Protein AF-A0A0L8L3B1-F1 (afdb_monomer_lite)

Secondary structure (DSSP, 8-state):
-PPPHHHHHHHS---HHHH--EEEEHHHHHTT----S-S-EEEE---BS---SSSB---BS--GGGSSS------B---TTT--EEETTEEE--PPPS--SS-GGG--

Sequence (108 aa):
MRPTPTERDRLLLFGAADLSVAFVAQAAVDLGSDAMPTRRRVAVRGTRGTRGIRGIRGTRGIGPADLLLDSRVGDVQVDGHTGLVPLDGSPIRSGAAESVSPNRLHFL

Structure (mmCIF, N/CA/C/O backbone):
data_AF-A0A0L8L3B1-F1
#
_entry.id   AF-A0A0L8L3B1-F1
#
loop_
_atom_site.group_PDB
_atom_site.id
_atom_site.type_symbol
_atom_site.label_atom_id
_atom_site.label_alt_id
_atom_site.label_comp_id
_atom_site.label_asym_id
_atom_site.label_entity_id
_atom_site.label_seq_id
_atom_site.pdbx_PDB_ins_code
_atom_site.Cartn_x
_atom_site.Cartn_y
_atom_site.Cartn_z
_atom_site.occupancy
_atom_site.B_iso_or_equiv
_atom_site.auth_seq_id
_atom_site.auth_comp_id
_atom_site.auth_asym_id
_atom_site.auth_atom_id
_atom_site.pdbx_PDB_model_num
ATOM 1 N N . MET A 1 1 ? 42.038 34.779 -3.943 1.00 53.81 1 MET A N 1
ATOM 2 C CA . MET A 1 1 ? 41.849 34.176 -5.281 1.00 53.81 1 MET A CA 1
ATOM 3 C C . MET A 1 1 ? 40.348 34.036 -5.522 1.00 53.81 1 MET A C 1
ATOM 5 O O . MET A 1 1 ? 39.694 33.384 -4.720 1.00 53.81 1 MET A O 1
ATOM 9 N N . ARG A 1 2 ? 39.766 34.745 -6.505 1.00 49.00 2 ARG A N 1
ATOM 10 C CA . ARG A 1 2 ? 38.326 34.637 -6.825 1.00 49.00 2 ARG A CA 1
ATOM 11 C C . ARG A 1 2 ? 38.131 33.464 -7.796 1.00 49.00 2 ARG A C 1
ATOM 13 O O . ARG A 1 2 ? 38.828 33.467 -8.807 1.00 49.00 2 ARG A O 1
ATOM 20 N N . PRO A 1 3 ? 37.217 32.516 -7.528 1.00 54.28 3 PRO A N 1
ATOM 21 C CA . PRO A 1 3 ? 36.957 31.417 -8.449 1.00 54.28 3 PRO A CA 1
ATOM 22 C C . PRO A 1 3 ? 36.420 31.948 -9.780 1.00 54.28 3 PRO A C 1
ATOM 24 O O . PRO A 1 3 ? 35.648 32.917 -9.823 1.00 54.28 3 PRO A O 1
ATOM 27 N N . THR A 1 4 ? 36.866 31.318 -10.861 1.00 74.25 4 THR A N 1
ATOM 28 C CA . THR A 1 4 ? 36.440 31.598 -12.235 1.00 74.25 4 THR A CA 1
ATOM 29 C C . THR A 1 4 ? 34.950 31.266 -12.421 1.00 74.25 4 THR A C 1
ATOM 31 O O . THR A 1 4 ? 34.394 30.485 -11.645 1.00 74.25 4 THR A O 1
ATOM 34 N N . PRO A 1 5 ? 34.258 31.840 -13.425 1.00 61.34 5 PRO A N 1
ATOM 35 C CA . PRO A 1 5 ? 32.847 31.537 -13.694 1.00 61.34 5 PRO A CA 1
ATOM 36 C C . PRO A 1 5 ? 32.571 30.029 -13.825 1.00 61.34 5 PRO A C 1
ATOM 38 O O . PRO A 1 5 ? 31.622 29.528 -13.239 1.00 61.34 5 PRO A O 1
ATOM 41 N N . THR A 1 6 ? 33.479 29.284 -14.460 1.00 63.31 6 THR A N 1
ATOM 42 C CA . THR A 1 6 ? 33.408 27.823 -14.623 1.00 63.31 6 THR A CA 1
ATOM 43 C C . THR A 1 6 ? 33.564 27.051 -13.306 1.00 63.31 6 THR A C 1
ATOM 45 O O . THR A 1 6 ? 32.979 25.984 -13.132 1.00 63.31 6 THR A O 1
ATOM 48 N N . GLU A 1 7 ? 34.349 27.564 -12.355 1.00 57.28 7 GLU A N 1
ATOM 49 C CA . GLU A 1 7 ? 34.479 26.983 -11.009 1.00 57.28 7 GLU A CA 1
ATOM 50 C C . GLU A 1 7 ? 33.263 27.302 -10.134 1.00 57.28 7 GLU A C 1
ATOM 52 O O . GLU A 1 7 ? 32.850 26.463 -9.338 1.00 57.28 7 GLU A O 1
ATOM 57 N N . ARG A 1 8 ? 32.655 28.483 -10.316 1.00 56.12 8 ARG A N 1
ATOM 58 C CA . ARG A 1 8 ? 31.384 28.845 -9.674 1.00 56.12 8 ARG A CA 1
ATOM 59 C C . ARG A 1 8 ? 30.228 27.992 -10.185 1.00 56.12 8 ARG A C 1
ATOM 61 O O . ARG A 1 8 ? 29.459 27.503 -9.365 1.00 56.12 8 ARG A O 1
ATOM 68 N N . ASP A 1 9 ? 30.165 27.741 -11.491 1.00 55.84 9 ASP A N 1
ATOM 69 C CA . ASP A 1 9 ? 29.167 26.842 -12.073 1.00 55.84 9 ASP A CA 1
ATOM 70 C C . ASP A 1 9 ? 29.331 25.421 -11.544 1.00 55.84 9 ASP A C 1
ATOM 72 O O . ASP A 1 9 ? 28.333 24.812 -11.194 1.00 55.84 9 ASP A O 1
ATOM 76 N N . ARG A 1 10 ? 30.570 24.925 -11.379 1.00 54.09 10 ARG A N 1
ATOM 77 C CA . ARG A 1 10 ? 30.870 23.610 -10.774 1.00 54.09 10 ARG A CA 1
ATOM 78 C C . ARG A 1 10 ? 30.487 23.497 -9.294 1.00 54.09 10 ARG A C 1
ATOM 80 O O . ARG A 1 10 ? 30.106 22.417 -8.858 1.00 54.09 10 ARG A O 1
ATOM 87 N N . LEU A 1 11 ? 30.574 24.587 -8.531 1.00 49.84 11 LEU A N 1
ATOM 88 C CA . LEU A 1 11 ? 30.154 24.651 -7.122 1.00 49.84 11 LEU A CA 1
ATOM 89 C C . LEU A 1 11 ? 28.632 24.800 -6.950 1.00 49.84 11 LEU A C 1
ATOM 91 O O . LEU A 1 11 ? 28.112 24.486 -5.883 1.00 49.84 11 LEU A O 1
ATOM 95 N N . LEU A 1 12 ? 27.922 25.226 -7.997 1.00 54.31 12 LEU A N 1
ATOM 96 C CA . LEU A 1 12 ? 26.457 25.270 -8.077 1.00 54.31 12 LEU A CA 1
ATOM 97 C C . LEU A 1 12 ? 25.867 24.039 -8.809 1.00 54.31 12 LEU A C 1
ATOM 99 O O . LEU A 1 12 ? 24.655 23.953 -9.000 1.00 54.31 12 LEU A O 1
ATOM 103 N N . LEU A 1 13 ? 26.710 23.074 -9.205 1.00 52.00 13 LEU A N 1
ATOM 104 C CA . LEU A 1 13 ? 26.412 21.986 -10.150 1.00 52.00 13 LEU A CA 1
ATOM 105 C C . LEU A 1 13 ? 25.907 20.686 -9.509 1.00 52.00 13 LEU A C 1
ATOM 107 O O . LEU A 1 13 ? 26.318 19.597 -9.902 1.00 52.00 13 LEU A O 1
ATOM 111 N N . PHE A 1 14 ? 25.030 20.770 -8.519 1.00 57.19 14 PHE A N 1
ATOM 112 C CA . PHE A 1 14 ? 24.177 19.625 -8.206 1.00 57.19 14 PHE A CA 1
ATOM 113 C C . PHE A 1 14 ? 22.743 20.084 -8.390 1.00 57.19 14 PHE A C 1
ATOM 115 O O . PHE A 1 14 ? 22.067 20.502 -7.451 1.00 57.19 14 PHE A O 1
ATOM 122 N N . GLY A 1 15 ? 22.302 20.079 -9.648 1.00 67.06 15 GLY A N 1
ATOM 123 C CA . GLY A 1 15 ? 20.910 20.349 -9.968 1.00 67.06 15 GLY A CA 1
ATOM 124 C C . GLY A 1 15 ? 20.014 19.240 -9.412 1.00 67.06 15 GLY A C 1
ATOM 125 O O . GLY A 1 15 ? 20.478 18.160 -9.045 1.00 67.06 15 GLY A O 1
ATOM 126 N N . ALA A 1 16 ? 18.697 19.452 -9.406 1.00 67.25 16 ALA A N 1
ATOM 127 C CA . ALA A 1 16 ? 17.737 18.437 -8.952 1.00 67.25 16 ALA A CA 1
ATOM 128 C C . ALA A 1 16 ? 17.929 17.064 -9.643 1.00 67.25 16 ALA A C 1
ATOM 130 O O . ALA A 1 16 ? 17.700 16.015 -9.036 1.00 67.25 16 ALA A O 1
ATOM 131 N N . ALA A 1 17 ? 18.406 17.062 -10.894 1.00 69.88 17 ALA A N 1
ATOM 132 C CA . ALA A 1 17 ? 18.702 15.861 -11.675 1.00 69.88 17 ALA A CA 1
ATOM 133 C C . ALA A 1 17 ? 19.952 15.092 -11.204 1.00 69.88 17 ALA A C 1
ATOM 135 O O . ALA A 1 17 ? 20.050 13.892 -11.452 1.00 69.88 17 ALA A O 1
ATOM 136 N N . ASP A 1 18 ? 20.879 15.750 -10.505 1.00 74.00 18 ASP A N 1
ATOM 137 C CA . ASP A 1 18 ? 22.075 15.115 -9.948 1.00 74.00 18 ASP A CA 1
ATOM 138 C C . ASP A 1 18 ? 21.792 14.449 -8.602 1.00 74.00 18 ASP A C 1
ATOM 140 O O . ASP A 1 18 ? 22.514 13.535 -8.214 1.00 74.00 18 ASP A O 1
ATOM 144 N N . LEU A 1 19 ? 20.707 14.834 -7.921 1.00 79.75 19 LEU A N 1
ATOM 145 C CA . LEU A 1 19 ? 20.253 14.243 -6.655 1.00 79.75 19 LEU A CA 1
ATOM 146 C C . LEU A 1 19 ? 19.153 13.191 -6.844 1.00 79.75 19 LEU A C 1
ATOM 148 O O . LEU A 1 19 ? 19.058 12.256 -6.048 1.00 79.75 19 LEU A O 1
ATOM 152 N N . SER A 1 20 ? 18.407 13.268 -7.943 1.00 80.81 20 SER A N 1
ATOM 153 C CA . SER A 1 20 ? 17.285 12.372 -8.235 1.00 80.81 20 SER A CA 1
ATOM 154 C C . SER A 1 20 ? 17.662 11.233 -9.187 1.00 80.81 20 SER A C 1
ATOM 156 O O . SER A 1 20 ? 18.617 11.326 -9.954 1.00 80.81 20 SER A O 1
ATOM 158 N N . VAL A 1 21 ? 16.879 10.153 -9.166 1.00 84.56 21 VAL A N 1
ATOM 159 C CA . VAL A 1 21 ? 16.977 9.030 -10.110 1.00 84.56 21 VAL A CA 1
ATOM 160 C C . VAL A 1 21 ? 15.609 8.790 -10.738 1.00 84.56 21 VAL A C 1
ATOM 162 O O . VAL A 1 21 ? 14.603 8.794 -10.034 1.00 84.56 21 VAL A O 1
ATOM 165 N N . ALA A 1 22 ? 15.574 8.524 -12.044 1.00 86.19 22 ALA A N 1
ATOM 166 C CA . ALA A 1 22 ? 14.384 7.999 -12.709 1.00 86.19 22 ALA A CA 1
ATOM 167 C C . ALA A 1 22 ? 14.443 6.467 -12.802 1.00 86.19 22 ALA A C 1
ATOM 169 O O . ALA A 1 22 ? 15.423 5.898 -13.293 1.00 86.19 22 ALA A O 1
ATOM 170 N N . PHE A 1 23 ? 13.378 5.801 -12.359 1.00 87.38 23 PHE A N 1
ATOM 171 C CA . PHE A 1 23 ? 13.196 4.364 -12.545 1.00 87.38 23 PHE A CA 1
ATOM 172 C C . PHE A 1 23 ? 12.464 4.104 -13.859 1.00 87.38 23 PHE A C 1
ATOM 174 O O . PHE A 1 23 ? 11.369 4.617 -14.072 1.00 87.38 23 PHE A O 1
ATOM 181 N N . VAL A 1 24 ? 13.071 3.309 -14.738 1.00 86.25 24 VAL A N 1
ATOM 182 C CA . VAL A 1 24 ? 12.532 3.009 -16.075 1.00 86.25 24 VAL A CA 1
ATOM 183 C C . VAL A 1 24 ? 12.390 1.506 -16.266 1.00 86.25 24 VAL A C 1
ATOM 185 O O . VAL A 1 24 ? 13.177 0.730 -15.727 1.00 86.25 24 VAL A O 1
ATOM 188 N N . ALA A 1 25 ? 11.394 1.065 -17.034 1.00 86.88 25 ALA A N 1
ATOM 189 C CA . ALA A 1 25 ? 11.251 -0.352 -17.352 1.00 86.88 25 ALA A CA 1
ATOM 190 C C . ALA A 1 25 ? 12.474 -0.845 -18.142 1.00 86.88 25 ALA A C 1
ATOM 192 O O . ALA A 1 25 ? 12.867 -0.221 -19.126 1.00 86.88 25 ALA A O 1
ATOM 193 N N . GLN A 1 26 ? 13.037 -1.998 -17.763 1.00 85.44 26 GLN A N 1
ATOM 194 C CA . GLN A 1 26 ? 14.175 -2.596 -18.471 1.00 85.44 26 GLN A CA 1
ATOM 195 C C . GLN A 1 26 ? 13.877 -2.784 -19.967 1.00 85.44 26 GLN A C 1
ATOM 197 O O . GLN A 1 26 ? 14.741 -2.515 -20.786 1.00 85.44 26 GLN A O 1
ATOM 202 N N . ALA A 1 27 ? 12.640 -3.139 -20.333 1.00 85.19 27 ALA A N 1
ATOM 203 C CA . ALA A 1 27 ? 12.241 -3.294 -21.733 1.00 85.19 27 ALA A CA 1
ATOM 204 C C . ALA A 1 27 ? 12.368 -1.994 -22.555 1.00 85.19 27 ALA A C 1
ATOM 206 O O . ALA A 1 27 ? 12.737 -2.050 -23.721 1.00 85.19 27 ALA A O 1
ATOM 207 N N . ALA A 1 28 ? 12.106 -0.827 -21.956 1.00 83.44 28 ALA A N 1
ATOM 208 C CA . ALA A 1 28 ? 12.255 0.462 -22.637 1.00 83.44 28 ALA A CA 1
ATOM 209 C C . ALA A 1 28 ? 13.733 0.818 -22.871 1.00 83.44 28 ALA A C 1
ATOM 211 O O . ALA A 1 28 ? 14.077 1.415 -23.889 1.00 83.44 28 ALA A O 1
ATOM 212 N N . VAL A 1 29 ? 14.607 0.408 -21.946 1.00 85.31 29 VAL A N 1
ATOM 213 C CA . VAL A 1 29 ? 16.063 0.519 -22.104 1.00 85.31 29 VAL A CA 1
ATOM 214 C C . VAL A 1 29 ? 16.553 -0.435 -23.192 1.00 85.31 29 VAL A C 1
ATOM 216 O O . VAL A 1 29 ? 17.288 -0.014 -24.079 1.00 85.31 29 VAL A O 1
ATOM 219 N N . ASP A 1 30 ? 16.109 -1.694 -23.156 1.00 86.06 30 ASP A N 1
ATOM 220 C CA . ASP A 1 30 ? 16.519 -2.738 -24.102 1.00 86.06 30 ASP A CA 1
ATOM 221 C C . ASP A 1 30 ? 16.102 -2.402 -25.548 1.00 86.06 30 ASP A C 1
ATOM 223 O O . ASP A 1 30 ? 16.849 -2.674 -26.484 1.00 86.06 30 ASP A O 1
ATOM 227 N N . LEU A 1 31 ? 14.936 -1.772 -25.735 1.00 87.69 31 LEU A N 1
ATOM 228 C CA . LEU A 1 31 ? 14.434 -1.319 -27.040 1.00 87.69 31 LEU A CA 1
ATOM 229 C C . LEU A 1 31 ? 15.030 0.020 -27.502 1.00 87.69 31 LEU A C 1
ATOM 231 O O . LEU A 1 31 ? 14.716 0.477 -28.600 1.00 87.69 31 LEU A O 1
ATOM 235 N N . GLY A 1 32 ? 15.839 0.685 -26.670 1.00 81.69 32 GLY A N 1
ATOM 236 C CA . GLY A 1 32 ? 16.369 2.019 -26.964 1.00 81.69 32 GLY A CA 1
ATOM 237 C C . GLY A 1 32 ? 15.292 3.106 -27.091 1.00 81.69 32 GLY A C 1
ATOM 238 O O . GLY A 1 32 ? 15.576 4.189 -27.594 1.00 81.69 32 GLY A O 1
ATOM 239 N N . SER A 1 33 ? 14.063 2.835 -26.641 1.00 81.06 33 SER A N 1
ATOM 240 C CA . SER A 1 33 ? 12.915 3.745 -26.738 1.00 81.06 33 SER A CA 1
ATOM 241 C C . SER A 1 33 ? 12.729 4.612 -25.486 1.00 81.06 33 SER A C 1
ATOM 243 O O . SER A 1 33 ? 11.716 5.297 -25.349 1.00 81.06 33 SER A O 1
ATOM 245 N N . ASP A 1 34 ? 13.673 4.567 -24.542 1.00 78.62 34 ASP A N 1
ATOM 246 C CA . ASP A 1 34 ? 13.684 5.422 -23.354 1.00 78.62 34 ASP A CA 1
ATOM 247 C C . ASP A 1 34 ? 14.212 6.833 -23.678 1.00 78.62 34 ASP A C 1
ATOM 249 O O . ASP A 1 34 ? 15.420 7.087 -23.713 1.00 78.62 34 ASP A O 1
ATOM 253 N N . ALA A 1 35 ? 13.278 7.767 -23.867 1.00 80.06 35 ALA A N 1
ATOM 254 C CA . ALA A 1 35 ? 13.542 9.170 -24.183 1.00 80.06 35 ALA A CA 1
ATOM 255 C C . ALA A 1 35 ? 13.696 10.084 -22.946 1.00 80.06 35 ALA A C 1
ATOM 257 O O . ALA A 1 35 ? 13.609 11.307 -23.071 1.00 80.06 35 ALA A O 1
ATOM 258 N N . MET A 1 36 ? 13.891 9.538 -21.738 1.00 76.69 36 MET A N 1
ATOM 259 C CA . MET A 1 36 ? 13.970 10.366 -20.530 1.00 76.69 36 MET A CA 1
ATOM 260 C C . MET A 1 36 ? 15.170 11.334 -20.541 1.00 76.69 36 MET A C 1
ATOM 262 O O . MET A 1 36 ? 16.304 10.912 -20.786 1.00 76.69 36 MET A O 1
ATOM 266 N N . PRO A 1 37 ? 14.963 12.626 -20.207 1.00 73.88 37 PRO A N 1
ATOM 267 C CA . PRO A 1 37 ? 16.002 13.654 -20.314 1.00 73.88 37 PRO A CA 1
ATOM 268 C C . PRO A 1 37 ? 17.071 13.566 -19.213 1.00 73.88 37 PRO A C 1
ATOM 270 O O . PRO A 1 37 ? 18.153 14.135 -19.350 1.00 73.88 37 PRO A O 1
ATOM 273 N N . THR A 1 38 ? 16.802 12.851 -18.113 1.00 74.81 38 THR A N 1
ATOM 274 C CA . THR A 1 38 ? 17.769 12.683 -17.018 1.00 74.81 38 THR A CA 1
ATOM 275 C C . THR A 1 38 ? 18.845 11.651 -17.350 1.00 74.81 38 THR A C 1
ATOM 277 O O . THR A 1 38 ? 18.603 10.651 -18.028 1.00 74.81 38 THR A O 1
ATOM 280 N N . ARG A 1 39 ? 20.060 11.865 -16.839 1.00 74.31 39 ARG A N 1
ATOM 281 C CA . ARG A 1 39 ? 21.183 10.925 -16.982 1.00 74.31 39 ARG A CA 1
ATOM 282 C C . ARG A 1 39 ? 21.223 9.877 -15.864 1.00 74.31 39 ARG A C 1
ATOM 284 O O . ARG A 1 39 ? 21.776 8.801 -16.066 1.00 74.31 39 ARG A O 1
ATOM 291 N N . ARG A 1 40 ? 20.624 10.155 -14.698 1.00 79.69 40 ARG A N 1
ATOM 292 C CA . ARG A 1 40 ? 20.573 9.231 -13.552 1.00 79.69 40 ARG A CA 1
ATOM 293 C C . ARG A 1 40 ? 19.353 8.318 -13.665 1.00 79.69 40 ARG A C 1
ATOM 295 O O . ARG A 1 40 ? 18.288 8.611 -13.125 1.00 79.69 40 ARG A O 1
ATOM 302 N N . ARG A 1 41 ? 19.506 7.213 -14.394 1.00 80.44 41 ARG A N 1
ATOM 303 C CA . ARG A 1 41 ? 18.450 6.213 -14.609 1.00 80.44 41 ARG A CA 1
ATOM 304 C C . ARG A 1 41 ? 18.806 4.874 -13.983 1.00 80.44 41 ARG A C 1
ATOM 306 O O . ARG A 1 41 ? 19.953 4.437 -14.050 1.00 80.44 41 ARG A O 1
ATOM 313 N N . VAL A 1 42 ? 17.807 4.208 -13.414 1.00 85.50 42 VAL A N 1
ATOM 314 C CA . VAL A 1 42 ? 17.923 2.837 -12.911 1.00 85.50 42 VAL A CA 1
ATOM 315 C C . VAL A 1 42 ? 16.872 1.979 -13.599 1.00 85.50 42 VAL A C 1
ATOM 317 O O . VAL A 1 42 ? 15.670 2.177 -13.425 1.00 85.50 42 VAL A O 1
ATOM 320 N N . ALA A 1 43 ? 17.337 1.015 -14.389 1.00 85.06 43 ALA A N 1
ATOM 321 C CA . ALA A 1 43 ? 16.462 0.077 -15.073 1.00 85.06 43 ALA A CA 1
ATOM 322 C C . ALA A 1 43 ? 15.832 -0.913 -14.077 1.00 85.06 43 ALA A C 1
ATOM 324 O O . ALA A 1 43 ? 16.515 -1.445 -13.197 1.00 85.06 43 ALA A O 1
ATOM 325 N N . VAL A 1 44 ? 14.528 -1.148 -14.218 1.00 83.94 44 VAL A N 1
ATOM 326 C CA . VAL A 1 44 ? 13.717 -2.036 -13.379 1.00 83.94 44 VAL A CA 1
ATOM 327 C C . VAL A 1 44 ? 13.338 -3.279 -14.169 1.00 83.94 44 VAL A C 1
ATOM 329 O O . VAL A 1 44 ? 12.680 -3.201 -15.207 1.00 83.94 44 VAL A O 1
ATOM 332 N N . ARG A 1 45 ? 13.708 -4.450 -13.655 1.00 81.88 45 ARG A N 1
ATOM 333 C CA . ARG A 1 45 ? 13.413 -5.752 -14.250 1.00 81.88 45 ARG A CA 1
ATOM 334 C C . ARG A 1 45 ? 12.582 -6.600 -13.291 1.00 81.88 45 ARG A C 1
ATOM 336 O O . ARG A 1 45 ? 13.015 -6.905 -12.184 1.00 81.88 45 ARG A O 1
ATOM 343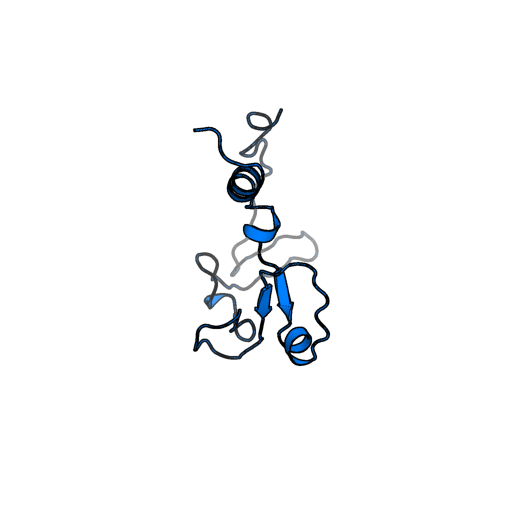 N N . GLY A 1 46 ? 11.426 -7.076 -13.749 1.00 71.44 46 GLY A N 1
ATOM 344 C CA . GLY A 1 46 ? 10.668 -8.098 -13.026 1.00 71.44 46 GLY A CA 1
ATOM 345 C C . GLY A 1 46 ? 11.326 -9.470 -13.153 1.00 71.44 46 GLY A C 1
ATOM 346 O O . GLY A 1 46 ? 11.084 -10.175 -14.128 1.00 71.44 46 GLY A O 1
ATOM 347 N N . THR A 1 47 ? 12.158 -9.860 -12.188 1.00 63.34 47 THR A N 1
ATOM 348 C CA . THR A 1 47 ? 12.735 -11.214 -12.095 1.00 63.34 47 THR A CA 1
ATOM 349 C C . THR A 1 47 ? 12.075 -11.999 -10.969 1.00 63.34 47 THR A C 1
ATOM 351 O O . THR A 1 47 ? 11.770 -11.409 -9.938 1.00 63.34 47 THR A O 1
ATOM 354 N N . ARG A 1 48 ? 11.898 -13.319 -11.139 1.00 59.25 48 ARG A N 1
ATOM 355 C CA . ARG A 1 48 ? 11.698 -14.231 -10.000 1.00 59.25 48 ARG A CA 1
ATOM 356 C C . ARG A 1 48 ? 13.066 -14.486 -9.360 1.00 59.25 48 ARG A C 1
ATOM 358 O O . ARG A 1 48 ? 13.967 -14.961 -10.047 1.00 59.25 48 ARG A O 1
ATOM 365 N N . GLY A 1 49 ? 13.217 -14.150 -8.081 1.00 57.09 49 GLY A N 1
ATOM 366 C CA . GLY A 1 49 ? 14.454 -14.337 -7.316 1.00 57.09 49 GLY A CA 1
ATOM 367 C C . GLY A 1 49 ? 15.419 -13.142 -7.336 1.00 57.09 49 GLY A C 1
ATOM 368 O O . GLY A 1 49 ? 15.484 -12.357 -8.290 1.00 57.09 49 GLY A O 1
ATOM 369 N N . THR A 1 50 ? 16.179 -13.021 -6.246 1.00 52.44 50 THR A N 1
ATOM 370 C CA . THR A 1 50 ? 17.165 -11.972 -5.965 1.00 52.44 50 THR A CA 1
ATOM 371 C C . THR A 1 50 ? 18.580 -12.518 -6.146 1.00 52.44 50 THR A C 1
ATOM 373 O O . THR A 1 50 ? 19.145 -13.121 -5.239 1.00 52.44 50 THR A O 1
ATOM 376 N N . ARG A 1 51 ? 19.215 -12.304 -7.309 1.00 51.59 51 ARG A N 1
ATOM 377 C CA . ARG A 1 51 ? 20.689 -12.358 -7.362 1.00 51.59 51 ARG A CA 1
ATOM 378 C C . ARG A 1 51 ? 21.316 -11.471 -8.436 1.00 51.59 51 ARG A C 1
ATOM 380 O O . ARG A 1 51 ? 20.907 -11.452 -9.597 1.00 51.59 51 ARG A O 1
ATOM 387 N N . GLY A 1 52 ? 22.336 -10.737 -7.989 1.00 50.19 52 GLY A N 1
ATOM 388 C CA . GLY A 1 52 ? 23.194 -9.797 -8.713 1.00 50.19 52 GLY A CA 1
ATOM 389 C C . GLY A 1 52 ? 22.721 -8.337 -8.620 1.00 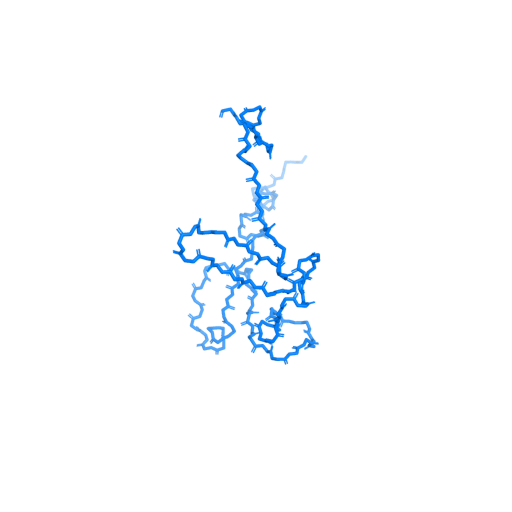50.19 52 GLY A C 1
ATOM 390 O O . GLY A 1 52 ? 21.527 -8.055 -8.550 1.00 50.19 52 GLY A O 1
ATOM 391 N N . ILE A 1 53 ? 23.668 -7.402 -8.621 1.00 46.25 53 ILE A N 1
ATOM 392 C CA . ILE A 1 53 ? 23.419 -5.971 -8.418 1.00 46.25 53 ILE A CA 1
ATOM 393 C C . ILE A 1 53 ? 23.730 -5.252 -9.730 1.00 46.25 53 ILE A C 1
ATOM 395 O O . ILE A 1 53 ? 24.890 -5.086 -10.085 1.00 46.25 53 ILE A O 1
ATOM 399 N N . ARG A 1 54 ? 22.683 -4.900 -10.484 1.00 54.06 54 ARG A N 1
ATOM 400 C CA . ARG A 1 54 ? 22.666 -3.882 -11.554 1.00 54.06 54 ARG A CA 1
ATOM 401 C C . ARG A 1 54 ? 21.198 -3.688 -11.971 1.00 54.06 54 ARG A C 1
ATOM 403 O O . ARG A 1 54 ? 20.620 -4.590 -12.575 1.00 54.06 54 ARG A O 1
ATOM 410 N N . GLY A 1 55 ? 20.590 -2.563 -11.591 1.00 59.00 55 GLY A N 1
ATOM 411 C CA . GLY A 1 55 ? 19.150 -2.298 -11.771 1.00 59.00 55 GLY A CA 1
ATOM 412 C C . GLY A 1 55 ? 18.260 -2.838 -10.639 1.00 59.00 55 GLY A C 1
ATOM 413 O O . GLY A 1 55 ? 18.685 -3.718 -9.887 1.00 59.00 55 GLY A O 1
ATOM 414 N N . ILE A 1 56 ? 17.030 -2.320 -10.516 1.00 70.19 56 ILE A N 1
ATOM 415 C CA . ILE A 1 56 ? 16.017 -2.886 -9.607 1.00 70.19 56 ILE A CA 1
ATOM 416 C C . ILE A 1 56 ? 15.604 -4.253 -10.153 1.00 70.19 56 ILE A C 1
ATOM 418 O O . ILE A 1 56 ? 15.252 -4.381 -11.326 1.00 70.19 56 ILE A O 1
ATOM 422 N N . ARG A 1 57 ? 15.629 -5.277 -9.299 1.00 73.75 57 ARG A N 1
ATOM 423 C CA . ARG A 1 57 ? 15.234 -6.657 -9.610 1.00 73.75 57 ARG A CA 1
ATOM 424 C C . ARG A 1 57 ? 14.317 -7.213 -8.530 1.00 73.75 57 ARG A C 1
ATOM 426 O O . ARG A 1 57 ? 14.163 -6.597 -7.484 1.00 73.75 57 ARG A O 1
ATOM 433 N N . GLY A 1 58 ? 13.723 -8.378 -8.780 1.00 74.62 58 GLY A N 1
ATOM 434 C CA . GLY A 1 58 ? 12.916 -9.075 -7.777 1.00 74.62 58 GLY A CA 1
ATOM 435 C C . GLY A 1 58 ? 11.495 -8.539 -7.605 1.00 74.62 58 GLY A C 1
ATOM 436 O O . GLY A 1 58 ? 10.814 -8.958 -6.688 1.00 74.62 58 GLY A O 1
ATOM 437 N N . THR A 1 59 ? 10.993 -7.666 -8.486 1.00 81.94 59 THR A N 1
ATOM 438 C CA . THR A 1 59 ? 9.613 -7.146 -8.366 1.00 81.94 59 THR A CA 1
ATOM 439 C C . THR A 1 59 ? 8.529 -8.183 -8.688 1.00 81.94 59 THR A C 1
ATOM 441 O O . THR A 1 59 ? 7.344 -7.902 -8.538 1.00 81.94 59 THR A O 1
ATOM 444 N N . ARG A 1 60 ? 8.907 -9.389 -9.136 1.00 83.56 60 ARG A N 1
ATOM 445 C CA . ARG A 1 60 ? 7.994 -10.524 -9.316 1.00 83.56 60 ARG A CA 1
ATOM 446 C C . ARG A 1 60 ? 8.310 -11.597 -8.280 1.00 83.56 60 ARG A C 1
ATOM 448 O O . ARG A 1 60 ? 9.412 -12.135 -8.271 1.00 83.56 60 ARG A O 1
ATOM 455 N N . GLY A 1 61 ? 7.313 -11.957 -7.478 1.00 80.00 61 GLY A N 1
ATOM 456 C CA . GLY A 1 61 ? 7.474 -12.924 -6.390 1.00 80.00 61 GLY A CA 1
ATOM 457 C C . GLY A 1 61 ? 7.793 -12.293 -5.037 1.00 80.00 61 GLY A C 1
ATOM 458 O O . GLY A 1 61 ? 7.978 -13.045 -4.093 1.00 80.00 61 GLY A O 1
ATOM 459 N N . ILE A 1 62 ? 7.817 -10.958 -4.950 1.00 86.88 62 ILE A N 1
ATOM 460 C CA . ILE A 1 62 ? 7.650 -10.266 -3.671 1.00 86.88 62 ILE A CA 1
ATOM 461 C C . ILE A 1 62 ? 6.206 -10.416 -3.194 1.00 86.88 62 ILE A C 1
ATOM 463 O O . ILE A 1 62 ? 5.269 -10.303 -3.991 1.00 86.88 62 ILE A O 1
ATOM 467 N N . GLY A 1 63 ? 6.036 -10.665 -1.905 1.00 89.06 63 GLY A N 1
ATOM 468 C CA . GLY A 1 63 ? 4.747 -10.728 -1.230 1.00 89.06 63 GLY A CA 1
ATOM 469 C C . GLY A 1 63 ? 4.817 -10.128 0.175 1.00 89.06 63 GLY A C 1
ATOM 470 O O . GLY A 1 63 ? 5.835 -9.544 0.544 1.00 89.06 63 GLY A O 1
ATOM 471 N N . PRO A 1 64 ? 3.753 -10.280 0.983 1.00 93.94 64 PRO A N 1
ATOM 472 C CA . PRO A 1 64 ? 3.710 -9.738 2.343 1.00 93.94 64 PRO A CA 1
ATOM 473 C C . PRO A 1 64 ? 4.915 -10.144 3.205 1.00 93.94 64 PRO A C 1
ATOM 475 O O . PRO A 1 64 ? 5.448 -9.324 3.939 1.00 93.94 64 PRO A O 1
ATOM 478 N N . ALA A 1 65 ? 5.417 -11.374 3.059 1.00 93.50 65 ALA A N 1
ATOM 479 C CA . ALA A 1 65 ? 6.574 -11.869 3.811 1.00 93.50 65 ALA A CA 1
ATOM 480 C C . ALA A 1 65 ? 7.887 -11.103 3.544 1.00 93.50 65 ALA A C 1
ATOM 482 O O . ALA A 1 65 ? 8.792 -11.153 4.373 1.00 93.50 65 ALA A O 1
ATOM 483 N N . ASP A 1 66 ? 7.994 -10.401 2.412 1.00 91.19 66 ASP A N 1
ATOM 484 C CA . ASP A 1 66 ? 9.174 -9.611 2.047 1.00 91.19 66 ASP A CA 1
ATOM 485 C C . ASP A 1 66 ? 9.116 -8.171 2.592 1.00 91.19 66 ASP A C 1
ATOM 487 O O . ASP A 1 66 ? 10.084 -7.419 2.455 1.00 91.19 66 ASP A O 1
ATOM 491 N N . LEU A 1 67 ? 7.991 -7.766 3.197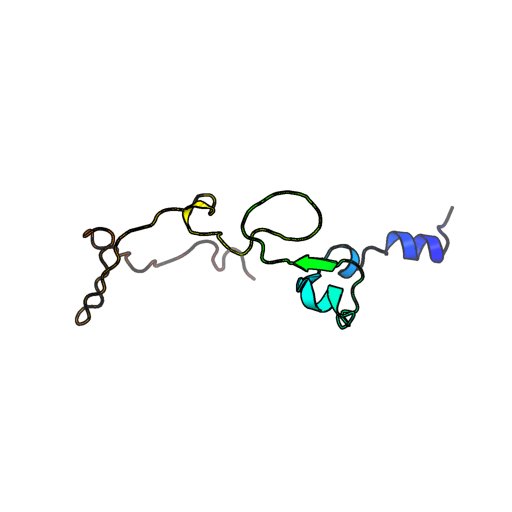 1.00 91.88 67 LEU A N 1
ATOM 492 C CA . LEU A 1 67 ? 7.835 -6.452 3.814 1.00 91.88 67 LEU A CA 1
ATOM 493 C C . LEU A 1 67 ? 8.539 -6.412 5.175 1.00 91.88 67 LEU A C 1
ATOM 495 O O . LEU A 1 67 ? 8.360 -7.282 6.028 1.00 91.88 67 LEU A O 1
ATOM 499 N N . LEU A 1 68 ? 9.334 -5.366 5.396 1.00 95.50 68 LEU A N 1
ATOM 500 C CA . LEU A 1 68 ? 9.930 -5.101 6.701 1.00 95.50 68 LEU A CA 1
ATOM 501 C C . LEU A 1 68 ? 8.861 -4.524 7.627 1.00 95.50 68 LEU A C 1
ATOM 503 O O . LEU A 1 68 ? 8.213 -3.549 7.268 1.00 95.50 68 LEU A O 1
ATOM 507 N N . LEU A 1 69 ? 8.722 -5.106 8.821 1.00 96.44 69 LEU A N 1
ATOM 508 C CA . LEU A 1 69 ? 7.788 -4.704 9.888 1.00 96.44 69 LEU A CA 1
ATOM 509 C C . LEU A 1 69 ? 6.289 -4.905 9.584 1.00 96.44 69 LEU A C 1
ATOM 511 O O . LEU A 1 69 ? 5.524 -5.082 10.525 1.00 96.44 69 LEU A O 1
ATOM 515 N N . ASP A 1 70 ? 5.889 -4.988 8.313 1.00 95.12 70 ASP A N 1
ATOM 516 C CA . ASP A 1 70 ? 4.488 -5.093 7.873 1.00 95.12 70 ASP A CA 1
ATOM 517 C C . ASP A 1 70 ? 4.200 -6.383 7.085 1.00 95.12 70 ASP A C 1
ATOM 519 O O . ASP A 1 70 ? 3.661 -6.357 5.980 1.00 95.12 70 ASP A O 1
ATOM 523 N N . SER A 1 71 ? 4.570 -7.541 7.637 1.00 96.56 71 SER A N 1
ATOM 524 C CA . SER A 1 71 ? 4.458 -8.833 6.938 1.00 96.56 71 SER A CA 1
ATOM 525 C C . SER A 1 71 ? 3.261 -9.701 7.333 1.00 96.56 71 SER A C 1
ATOM 527 O O . SER A 1 71 ? 3.074 -10.787 6.774 1.00 96.56 71 SER A O 1
ATOM 529 N N . ARG A 1 72 ? 2.440 -9.253 8.294 1.00 94.88 72 ARG A N 1
ATOM 530 C CA . ARG A 1 72 ? 1.298 -10.033 8.789 1.00 94.88 72 ARG A CA 1
ATOM 531 C C . ARG A 1 72 ? 0.236 -10.189 7.701 1.00 94.88 72 ARG A C 1
ATOM 533 O O . ARG A 1 72 ? -0.245 -9.212 7.136 1.00 94.88 72 ARG A O 1
ATOM 540 N N . VAL A 1 73 ? -0.191 -11.430 7.500 1.00 96.75 73 VAL A N 1
ATOM 541 C CA . VAL A 1 73 ? -1.411 -11.787 6.768 1.00 96.75 73 VAL A CA 1
ATOM 542 C C . VAL A 1 73 ? -2.438 -12.341 7.751 1.00 96.75 73 VAL A C 1
ATOM 544 O O . VAL A 1 73 ? -2.063 -12.893 8.785 1.00 96.75 73 VAL A O 1
ATOM 547 N N . GLY A 1 74 ? -3.719 -12.188 7.437 1.00 95.69 74 GLY A N 1
ATOM 548 C CA . GLY A 1 74 ? -4.814 -12.735 8.232 1.00 95.69 74 GLY A CA 1
ATOM 549 C C . GLY A 1 74 ? -6.108 -12.767 7.432 1.00 95.69 74 GLY A C 1
ATOM 550 O O . GLY A 1 74 ? -6.185 -12.185 6.346 1.00 95.69 74 GLY A O 1
ATOM 551 N N . ASP A 1 75 ? -7.099 -13.475 7.960 1.00 98.00 75 ASP A N 1
ATOM 552 C CA . ASP A 1 75 ? -8.418 -13.559 7.341 1.00 98.00 75 ASP A CA 1
ATOM 553 C C . ASP A 1 75 ? -9.221 -12.296 7.651 1.00 98.00 75 ASP A C 1
ATOM 555 O O . ASP A 1 75 ? -9.366 -11.911 8.815 1.00 98.00 75 ASP A O 1
ATOM 559 N N . VAL A 1 76 ? -9.725 -11.646 6.604 1.00 97.31 76 VAL A N 1
ATOM 560 C CA . VAL A 1 76 ? -10.504 -10.413 6.713 1.00 97.31 76 VAL A CA 1
ATOM 561 C C . VAL A 1 76 ? -11.884 -10.668 6.143 1.00 97.31 76 VAL A C 1
ATOM 563 O O . VAL A 1 76 ? -12.033 -10.937 4.952 1.00 97.31 76 VAL A O 1
ATOM 566 N N . GLN A 1 77 ? -12.890 -10.522 6.997 1.00 96.75 77 GLN A N 1
ATOM 567 C CA . GLN A 1 77 ? -14.291 -10.561 6.596 1.00 96.75 77 GLN A CA 1
ATOM 568 C C . GLN A 1 77 ? -14.894 -9.170 6.760 1.00 96.75 77 GLN A C 1
ATOM 570 O O . GLN A 1 77 ? -14.472 -8.398 7.618 1.00 96.75 77 GLN A O 1
ATOM 575 N N . VAL A 1 78 ? -15.885 -8.845 5.935 1.00 97.12 78 VAL A N 1
ATOM 576 C CA . VAL A 1 78 ? -16.629 -7.587 6.041 1.00 97.12 78 VAL A CA 1
ATOM 577 C C . VAL A 1 78 ? -18.101 -7.926 6.146 1.00 97.12 78 VAL A C 1
ATOM 579 O O . VAL A 1 78 ? -18.672 -8.526 5.235 1.00 97.12 78 VAL A O 1
ATOM 582 N N . ASP A 1 79 ? -18.721 -7.540 7.256 1.00 96.31 79 ASP A N 1
ATOM 583 C CA . ASP A 1 79 ? -20.163 -7.666 7.392 1.00 96.31 79 ASP A CA 1
ATOM 584 C C . ASP A 1 79 ? -20.859 -6.662 6.459 1.00 96.31 79 ASP A C 1
ATOM 586 O O . ASP A 1 79 ? -20.725 -5.448 6.613 1.00 96.31 79 ASP A O 1
ATOM 590 N N . GLY A 1 80 ? -21.609 -7.166 5.477 1.00 96.75 80 GLY A N 1
ATOM 591 C CA . GLY A 1 80 ? -22.219 -6.336 4.433 1.00 96.75 80 GLY A CA 1
ATOM 592 C C . GLY A 1 80 ? -23.354 -5.417 4.902 1.00 96.75 80 GLY A C 1
ATOM 593 O O . GLY A 1 80 ? -23.803 -4.585 4.121 1.00 96.75 80 GLY A O 1
ATOM 594 N N . HIS A 1 81 ? -23.832 -5.560 6.142 1.00 97.00 81 HIS A N 1
ATOM 595 C CA . HIS A 1 81 ? -24.961 -4.786 6.673 1.00 97.00 81 HIS A CA 1
ATOM 596 C C . HIS A 1 81 ? -24.491 -3.679 7.624 1.00 97.00 81 HIS A C 1
ATOM 598 O O . HIS A 1 81 ? -25.043 -2.582 7.630 1.00 97.00 81 HIS A O 1
ATOM 604 N N . THR A 1 82 ? -23.468 -3.965 8.428 1.00 95.25 82 THR A N 1
ATOM 605 C CA . THR A 1 82 ? -22.943 -3.096 9.491 1.00 95.25 82 THR A CA 1
ATOM 606 C C . THR A 1 82 ? -21.581 -2.494 9.154 1.00 95.25 82 THR A C 1
ATOM 608 O O . THR A 1 82 ? -21.186 -1.506 9.769 1.00 95.25 82 THR A O 1
ATOM 611 N N . GLY A 1 83 ? -20.847 -3.085 8.206 1.00 95.25 83 GLY A N 1
ATOM 612 C CA . GLY A 1 83 ? -19.475 -2.704 7.880 1.00 95.25 83 GLY A CA 1
ATOM 613 C C . GLY A 1 83 ? -18.443 -3.114 8.935 1.00 95.25 83 GLY A C 1
ATOM 614 O O . GLY A 1 83 ? -17.301 -2.664 8.861 1.00 95.25 83 GLY A O 1
ATOM 615 N N . LEU A 1 84 ? -18.809 -3.940 9.924 1.00 96.38 84 LEU A N 1
ATOM 616 C CA . LEU A 1 84 ? -17.864 -4.457 10.914 1.00 96.38 84 LEU A CA 1
ATOM 617 C C . LEU A 1 84 ? -16.799 -5.330 10.227 1.00 96.38 84 LEU A C 1
ATOM 619 O O . LEU A 1 84 ? -17.133 -6.230 9.454 1.00 96.38 84 LEU A O 1
ATOM 623 N N . VAL A 1 85 ? -15.527 -5.093 10.560 1.00 97.94 85 VAL A N 1
ATOM 624 C CA . VAL A 1 85 ? -14.381 -5.814 9.990 1.00 97.94 85 VAL A CA 1
ATOM 625 C C . VAL A 1 85 ? -13.647 -6.600 11.078 1.00 97.94 85 VAL A C 1
ATOM 627 O O . VAL A 1 85 ? -12.912 -6.009 11.873 1.00 97.94 85 VAL A O 1
ATOM 630 N N . PRO A 1 86 ? -13.824 -7.926 11.164 1.00 97.38 86 PRO A N 1
ATOM 631 C CA . PRO A 1 86 ? -12.919 -8.787 11.913 1.00 97.38 86 PRO A CA 1
ATOM 632 C C . PRO A 1 86 ? -11.629 -9.113 11.144 1.00 97.38 86 PRO A C 1
ATOM 634 O O . PRO A 1 86 ? -11.653 -9.353 9.939 1.00 97.38 86 PRO A O 1
ATOM 637 N N . LEU A 1 87 ? -10.519 -9.182 11.883 1.00 97.06 87 LEU A N 1
ATOM 638 C CA . LEU A 1 87 ? -9.259 -9.803 11.473 1.00 97.06 87 LEU A CA 1
ATOM 639 C C . LEU A 1 87 ? -9.043 -11.053 12.321 1.00 97.06 87 LEU A C 1
ATOM 641 O O . LEU A 1 87 ? -9.001 -10.959 13.550 1.00 97.06 87 LEU A O 1
ATOM 645 N N . ASP A 1 88 ? -8.911 -12.211 11.679 1.00 97.50 88 ASP A N 1
ATOM 646 C CA . ASP A 1 88 ? -8.770 -13.507 12.355 1.00 97.50 88 ASP A CA 1
ATOM 647 C C . ASP A 1 88 ? -9.896 -13.734 13.391 1.00 97.50 88 ASP A C 1
ATOM 649 O O . ASP A 1 88 ? -9.676 -14.167 14.523 1.00 97.50 88 ASP A O 1
ATOM 653 N N . GLY A 1 89 ? -11.123 -13.339 13.026 1.00 96.25 89 GLY A N 1
ATOM 654 C CA . GLY A 1 89 ? -12.315 -13.411 13.879 1.00 96.25 89 GLY A CA 1
ATOM 655 C C . GLY A 1 89 ? -12.422 -12.326 14.958 1.00 96.25 89 GLY A C 1
ATOM 656 O O . GLY A 1 89 ? -13.473 -12.198 15.585 1.00 96.25 89 GLY A O 1
ATOM 657 N N . SER A 1 90 ? -11.387 -11.508 15.164 1.00 96.56 90 SER A N 1
ATOM 658 C CA . SER A 1 90 ? -11.396 -10.430 16.158 1.00 96.56 90 SER A CA 1
ATOM 659 C C . SER A 1 90 ? -11.800 -9.095 15.525 1.00 96.56 90 SER A C 1
ATOM 661 O O . SER A 1 90 ? -11.112 -8.640 14.611 1.00 96.56 90 SER A O 1
ATOM 663 N N . PRO A 1 91 ? -12.874 -8.427 15.986 1.00 96.56 91 PRO A N 1
ATOM 664 C CA . PRO A 1 91 ? -13.301 -7.152 15.418 1.00 96.56 91 PRO A CA 1
ATOM 665 C C . PRO A 1 91 ? -12.219 -6.078 15.570 1.00 96.56 91 PRO A C 1
ATOM 667 O O . PRO A 1 91 ? -11.780 -5.779 16.682 1.00 96.56 91 PRO A O 1
ATOM 670 N N . ILE A 1 92 ? -11.837 -5.461 14.453 1.00 96.00 92 ILE A N 1
ATOM 671 C CA . ILE A 1 92 ? -10.959 -4.294 14.414 1.00 96.00 92 ILE A CA 1
ATOM 672 C C . ILE A 1 92 ? -11.817 -3.040 14.338 1.00 96.00 92 ILE A C 1
ATOM 674 O O . ILE A 1 92 ? -12.683 -2.896 13.478 1.00 96.00 92 ILE A O 1
ATOM 678 N N . ARG A 1 93 ? -11.552 -2.103 15.246 1.00 94.44 93 ARG A N 1
ATOM 679 C CA . ARG A 1 93 ? -12.137 -0.765 15.230 1.00 94.44 93 ARG A CA 1
ATOM 680 C C . ARG A 1 93 ? -11.231 0.214 15.955 1.00 94.44 93 ARG A C 1
ATOM 682 O O . ARG A 1 93 ? -10.513 -0.163 16.878 1.00 94.44 93 ARG A O 1
ATOM 689 N N . SER A 1 94 ? -11.348 1.481 15.595 1.00 95.19 94 SER A N 1
ATOM 690 C CA . SER A 1 94 ? -10.823 2.599 16.371 1.00 95.19 94 SER A CA 1
ATOM 691 C C . SER A 1 94 ? -11.923 3.635 16.563 1.00 95.19 94 SER A C 1
ATOM 693 O O . SER A 1 94 ? -12.787 3.797 15.702 1.00 95.19 94 SER A O 1
ATOM 695 N N . GLY A 1 95 ? -11.894 4.342 17.692 1.00 94.88 95 GLY A N 1
ATOM 696 C CA . GLY A 1 95 ? -12.703 5.548 17.853 1.00 94.88 95 GLY A CA 1
ATOM 697 C C . GLY A 1 95 ? -12.208 6.661 16.928 1.00 94.88 95 GLY A C 1
ATOM 698 O O . GLY A 1 95 ? -11.070 6.623 16.453 1.00 94.88 95 GLY A O 1
ATOM 699 N N . ALA A 1 96 ? -13.056 7.658 16.685 1.00 95.94 96 ALA A N 1
ATOM 700 C CA . ALA A 1 96 ? -12.608 8.882 16.036 1.00 95.94 96 ALA A CA 1
ATOM 701 C C . ALA A 1 96 ? -11.555 9.573 16.917 1.00 95.94 96 ALA A C 1
ATOM 703 O O . ALA A 1 96 ? -11.742 9.708 18.126 1.00 95.94 96 ALA A O 1
ATOM 704 N N . ALA A 1 97 ? -10.453 10.004 16.309 1.00 94.50 97 ALA A N 1
ATOM 705 C CA . ALA A 1 97 ? -9.468 10.834 16.986 1.00 94.50 97 ALA A CA 1
ATOM 706 C C . ALA A 1 97 ? -9.927 12.298 16.961 1.00 94.50 97 ALA A C 1
ATOM 708 O O . ALA A 1 97 ? -10.229 12.834 15.897 1.00 94.50 97 ALA A O 1
ATOM 709 N N . GLU A 1 98 ? -9.940 12.958 18.120 1.00 93.75 98 GLU A N 1
ATOM 710 C CA . GLU A 1 98 ? -10.245 14.395 18.222 1.00 93.75 98 GLU A CA 1
ATOM 711 C C . GLU A 1 98 ? -9.094 15.271 17.694 1.00 93.75 98 GLU A C 1
ATOM 713 O O . GLU A 1 98 ? -9.304 16.398 17.251 1.00 93.75 98 GLU A O 1
ATOM 718 N N . SER A 1 99 ? -7.864 14.747 17.726 1.00 91.12 99 SER A N 1
ATOM 719 C CA . SER A 1 99 ? -6.645 15.395 17.239 1.00 91.12 99 SER A CA 1
ATOM 720 C C . SER A 1 99 ? -5.623 14.339 16.808 1.00 91.12 99 SER A C 1
ATOM 722 O O . SER A 1 99 ? -5.602 13.233 17.348 1.00 91.12 99 SER A O 1
ATOM 724 N N . VAL A 1 100 ? -4.767 14.674 15.841 1.00 90.31 100 VAL A N 1
ATOM 725 C CA . VAL A 1 100 ? -3.706 13.797 15.313 1.00 90.31 100 VAL A CA 1
ATOM 726 C C . VAL A 1 100 ? -2.379 14.545 15.239 1.00 90.31 100 VAL A C 1
ATOM 728 O O . VAL A 1 100 ? -2.365 15.752 15.024 1.00 90.31 100 VAL A O 1
ATOM 731 N N . SER A 1 101 ? -1.260 13.842 15.395 1.00 90.69 101 SER A N 1
ATOM 732 C CA . SER A 1 101 ? 0.082 14.414 15.226 1.00 90.69 101 SER A CA 1
ATOM 733 C C . SER A 1 101 ? 0.703 13.968 13.895 1.00 90.69 101 SER A C 1
ATOM 735 O O . SER A 1 101 ? 0.565 12.796 13.547 1.00 90.69 101 SER A O 1
ATOM 737 N N . PRO A 1 102 ? 1.442 14.842 13.184 1.00 89.31 102 PRO A N 1
ATOM 738 C CA . PRO A 1 102 ? 1.572 16.279 13.429 1.00 89.31 102 PRO A CA 1
ATOM 739 C C . PRO A 1 102 ? 0.305 17.044 13.002 1.00 89.31 102 PRO A C 1
ATOM 741 O O . PRO A 1 102 ? -0.357 16.687 12.032 1.00 89.31 102 PRO A O 1
ATOM 744 N N . ASN A 1 103 ? -0.023 18.121 13.718 1.00 85.19 103 ASN A N 1
ATOM 745 C CA . ASN A 1 103 ? -1.153 19.010 13.411 1.00 85.19 103 ASN A CA 1
ATOM 746 C C . ASN A 1 103 ? -0.675 20.433 13.089 1.00 85.19 103 ASN A C 1
ATOM 748 O O . ASN A 1 103 ? 0.522 20.672 12.936 1.00 85.19 103 ASN A O 1
ATOM 752 N N . ARG A 1 104 ? -1.615 21.390 13.039 1.00 80.31 104 ARG A N 1
ATOM 753 C CA . ARG A 1 104 ? -1.381 22.826 12.792 1.00 80.31 104 ARG A CA 1
ATOM 754 C C . ARG A 1 104 ? -0.268 23.460 13.635 1.00 80.31 104 ARG A C 1
ATOM 756 O O . ARG A 1 104 ? 0.257 24.480 13.226 1.00 80.31 104 ARG A O 1
ATOM 763 N N . LEU A 1 105 ? 0.151 22.861 14.754 1.00 82.06 105 LEU A N 1
ATOM 764 C CA . LEU A 1 105 ? 1.351 23.309 15.476 1.00 82.06 105 LEU A CA 1
ATOM 765 C C . LEU A 1 105 ? 2.637 23.236 14.625 1.00 82.06 105 LEU A C 1
ATOM 767 O O . LEU A 1 105 ? 3.638 23.842 14.985 1.00 82.06 105 LEU A O 1
ATOM 771 N N . HIS A 1 106 ? 2.610 22.498 13.513 1.00 84.19 106 HIS A N 1
ATOM 772 C CA . HIS A 1 106 ? 3.757 22.237 12.643 1.00 84.19 106 HIS A CA 1
ATOM 773 C C . HIS A 1 106 ? 3.586 22.836 11.237 1.00 84.19 106 HIS A C 1
ATOM 775 O O . HIS A 1 106 ? 4.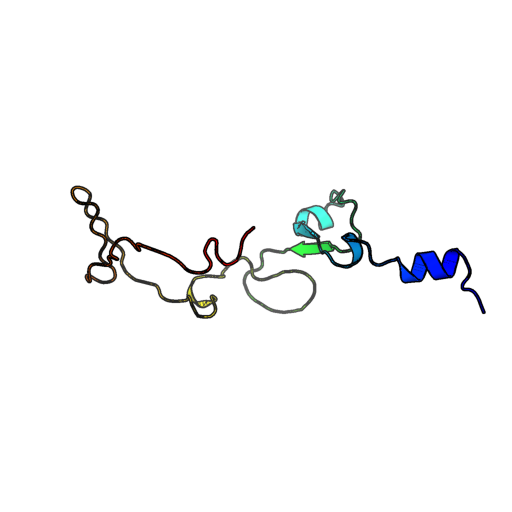485 22.698 10.411 1.00 84.19 106 HIS A O 1
ATOM 781 N N . PHE A 1 107 ? 2.451 23.484 10.951 1.00 80.25 107 PHE A N 1
ATOM 782 C CA .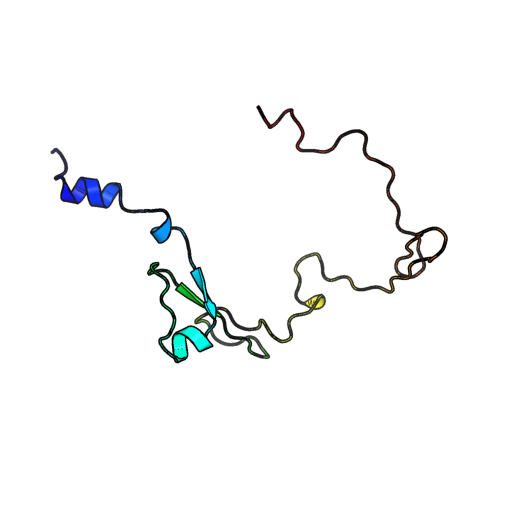 PHE A 1 107 ? 2.139 24.048 9.637 1.00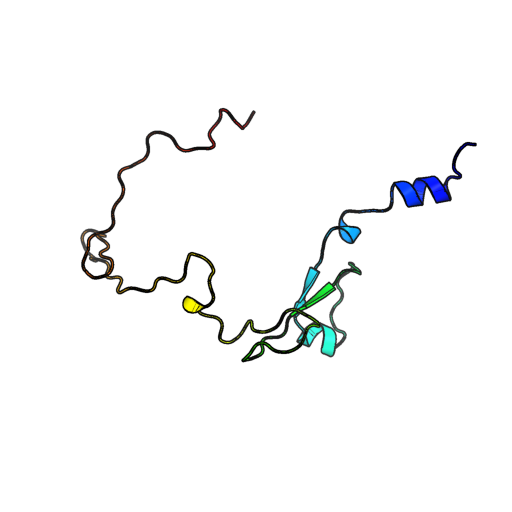 80.25 107 PHE A CA 1
ATOM 783 C C . PHE A 1 107 ? 1.607 25.475 9.801 1.00 80.25 107 PHE A C 1
ATOM 785 O O . PHE A 1 107 ? 0.597 25.671 10.479 1.00 80.25 107 PHE A O 1
ATOM 792 N N . LEU A 1 108 ? 2.308 26.440 9.197 1.00 71.94 108 LEU A N 1
ATOM 793 C CA . LEU A 1 108 ? 1.939 27.860 9.146 1.00 71.94 108 LEU A CA 1
ATOM 794 C C . LEU A 1 108 ? 1.045 28.158 7.940 1.00 71.94 108 LEU A C 1
ATOM 796 O O . LEU A 1 108 ? 1.346 27.617 6.851 1.00 71.94 108 LEU A O 1
#

Foldseek 3Di:
DDDDPVVVCVVVPCPPLNVDEAEDEQVCVVVVVPPDPGPRYAYDDEDCDDDDDGHHYPPHPDDLCNDDPRNDDFDWDADPPPRFIDTNNHTDDDDDDPDDPPDCVPPD

Radius of gyration: 24.35 Å; chains: 1; bounding box: 67×49×45 Å

pLDDT: mean 80.51, std 15.17, range [46.25, 98.0]

Organism: Streptomyces viridochromogenes (NCBI:txid1938)